Protein AF-A0A9E4A0X4-F1 (afdb_monomer_lite)

Secondary structure (DSSP, 8-state):
--EEEEEEEEEEETTSPPPEEEEEEEEEEETTEEEEEEEETTEEEEEEEEPPSSS-EEEEESSSSEEEEEEE-TTSSEEEEEEEETTEEEEEEEEPPPPBP-

Sequence (102 aa):
MPRWSNCRIEVRPADGDSPFRDDDCDVTLDEGRLIVSYFDDEGPLVFEAPEPETGPFELVCRSRPRRATLALSDDRARLHGRWRERDLEGEWTIFLDPPQGP

Foldseek 3Di:
DWKFFQKKKWWDWPVRDDIDIFRGWIWDDDPQKIWIWTADPVGIWIWIDGNDPADKTKIATPPARKIWIWHQDPVSQKTKGKIDHDPIIGIMMIGGDPTDDD

pLDDT: mean 88.29, std 8.08, range [55.22, 95.75]

Radius of gyration: 12.81 Å; chains: 1; bounding box: 37×23×32 Å

Structure (mmCIF, N/CA/C/O backbone):
data_AF-A0A9E4A0X4-F1
#
_entry.id   AF-A0A9E4A0X4-F1
#
loop_
_atom_site.group_PDB
_atom_site.id
_atom_site.type_symbol
_atom_site.label_atom_id
_atom_site.label_alt_id
_atom_site.label_comp_id
_atom_site.label_asym_id
_atom_site.label_entity_id
_atom_site.label_seq_id
_atom_site.pdbx_PDB_ins_code
_atom_site.Cartn_x
_atom_site.Cartn_y
_atom_site.Cartn_z
_atom_site.occupancy
_atom_site.B_iso_or_equiv
_atom_site.auth_seq_id
_atom_site.auth_comp_id
_atom_site.auth_asym_id
_atom_site.auth_atom_id
_atom_site.pdbx_PDB_model_num
ATOM 1 N N . MET A 1 1 ? -18.030 0.736 8.794 1.00 61.88 1 MET A N 1
ATOM 2 C CA . MET A 1 1 ? -16.672 0.221 8.519 1.00 61.88 1 MET A CA 1
ATOM 3 C C . MET A 1 1 ? -15.797 1.412 8.192 1.00 61.88 1 MET A C 1
ATOM 5 O O . MET A 1 1 ? -16.294 2.280 7.480 1.00 61.88 1 MET A O 1
ATOM 9 N N . PRO A 1 2 ? -14.584 1.533 8.749 1.00 75.38 2 PRO A N 1
ATOM 10 C CA . PRO A 1 2 ? -13.733 2.660 8.414 1.00 75.38 2 PRO A CA 1
ATOM 11 C C . PRO A 1 2 ? -13.240 2.508 6.971 1.00 75.38 2 PRO A C 1
ATOM 13 O O . PRO A 1 2 ? -12.717 1.464 6.570 1.00 75.38 2 PRO A O 1
ATOM 16 N N . ARG A 1 3 ? -13.464 3.566 6.196 1.00 83.12 3 ARG A N 1
ATOM 17 C CA . ARG A 1 3 ? -12.977 3.727 4.835 1.00 83.12 3 ARG A CA 1
ATOM 18 C C . ARG A 1 3 ? -12.169 5.013 4.783 1.00 83.12 3 ARG A C 1
ATOM 20 O O . ARG A 1 3 ? -12.615 6.063 5.247 1.00 83.12 3 ARG A O 1
ATOM 27 N N . TRP A 1 4 ? -10.986 4.904 4.211 1.00 85.38 4 TRP A N 1
ATOM 28 C CA . TRP A 1 4 ? -10.117 6.018 3.900 1.00 85.38 4 TRP A CA 1
ATOM 29 C C . TRP A 1 4 ? -10.134 6.159 2.381 1.00 85.38 4 TRP A C 1
ATOM 31 O O . TRP A 1 4 ? -9.585 5.313 1.677 1.00 85.38 4 TRP A O 1
ATOM 41 N N . SER A 1 5 ? -10.828 7.180 1.885 1.00 83.94 5 SER A N 1
ATOM 42 C CA . SER A 1 5 ? -10.900 7.480 0.451 1.00 83.94 5 SER A CA 1
ATOM 43 C C . SER A 1 5 ? -10.038 8.686 0.110 1.00 83.94 5 SER A C 1
ATOM 45 O O . SER A 1 5 ? -9.808 9.521 0.985 1.00 83.94 5 SER A O 1
ATOM 47 N N . ASN A 1 6 ? -9.622 8.798 -1.155 1.00 85.81 6 ASN A N 1
ATOM 48 C CA . ASN A 1 6 ? -8.681 9.827 -1.628 1.00 85.81 6 ASN A CA 1
ATOM 49 C C . ASN A 1 6 ? -7.346 9.784 -0.863 1.00 85.81 6 ASN A C 1
ATOM 51 O O . ASN A 1 6 ? -6.725 10.806 -0.575 1.00 85.81 6 ASN A O 1
ATOM 55 N N . CYS A 1 7 ? -6.925 8.580 -0.474 1.00 91.12 7 CYS A N 1
ATOM 56 C CA . CYS A 1 7 ? -5.586 8.375 0.043 1.00 91.12 7 CYS A CA 1
ATOM 57 C C . CYS A 1 7 ? -4.581 8.588 -1.082 1.00 91.12 7 CYS A C 1
ATOM 59 O O . CYS A 1 7 ? -4.852 8.332 -2.254 1.00 91.12 7 CYS A O 1
ATOM 61 N N . ARG A 1 8 ? -3.358 8.938 -0.702 1.00 94.25 8 ARG A N 1
ATOM 62 C CA . ARG A 1 8 ? -2.242 8.949 -1.641 1.00 94.25 8 ARG A CA 1
ATOM 63 C C . ARG A 1 8 ? -1.404 7.702 -1.467 1.00 94.25 8 ARG A C 1
ATOM 65 O O . ARG A 1 8 ? -0.963 7.420 -0.357 1.00 94.25 8 ARG A O 1
ATOM 72 N N . ILE A 1 9 ? -1.077 7.030 -2.558 1.00 94.69 9 ILE A N 1
ATOM 73 C CA . ILE A 1 9 ? -0.032 6.014 -2.601 1.00 94.69 9 ILE A CA 1
ATOM 74 C C . ILE A 1 9 ? 1.177 6.529 -3.383 1.00 94.69 9 ILE A C 1
ATOM 76 O O . ILE A 1 9 ? 1.055 7.132 -4.445 1.00 94.69 9 ILE A O 1
ATOM 80 N N . GLU A 1 10 ? 2.365 6.292 -2.839 1.00 95.31 10 GLU A N 1
ATOM 81 C CA . GLU A 1 10 ? 3.644 6.487 -3.514 1.00 95.31 10 GLU A CA 1
ATOM 82 C C . GLU A 1 10 ? 4.356 5.139 -3.605 1.00 95.31 10 GLU A C 1
ATOM 84 O O . GLU A 1 10 ? 4.538 4.466 -2.590 1.00 95.31 10 GLU A O 1
ATOM 89 N N . VAL A 1 11 ? 4.786 4.756 -4.805 1.00 93.06 11 VAL A N 1
ATOM 90 C CA . VAL A 1 11 ? 5.519 3.517 -5.084 1.00 93.06 11 VAL A CA 1
ATOM 91 C C . VAL A 1 11 ? 6.880 3.894 -5.658 1.00 93.06 11 VAL A C 1
ATOM 93 O O . VAL A 1 11 ? 6.970 4.558 -6.686 1.00 93.06 11 VAL A O 1
ATOM 96 N N . ARG A 1 12 ? 7.955 3.490 -4.983 1.00 94.50 12 ARG A N 1
ATOM 97 C CA . ARG A 1 12 ? 9.338 3.835 -5.327 1.00 94.50 12 ARG A CA 1
ATOM 98 C C . ARG A 1 12 ? 10.122 2.575 -5.686 1.00 94.50 12 ARG A C 1
ATOM 100 O O . ARG A 1 12 ? 10.343 1.756 -4.793 1.00 94.50 12 ARG A O 1
ATOM 107 N N . PRO A 1 13 ? 10.524 2.401 -6.951 1.00 93.69 13 PRO A N 1
ATOM 108 C CA . PRO A 1 13 ? 11.429 1.329 -7.359 1.00 93.69 13 PRO A CA 1
ATOM 109 C C . PRO A 1 13 ? 12.810 1.437 -6.696 1.00 93.69 1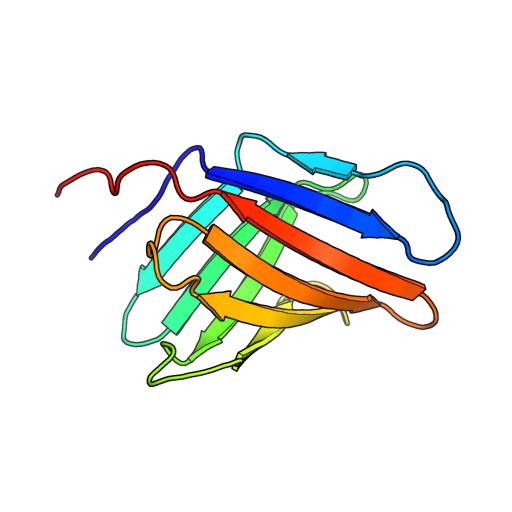3 PRO A C 1
ATOM 111 O O . PRO A 1 13 ? 13.308 2.537 -6.453 1.00 93.69 13 PRO A O 1
ATOM 114 N N . ALA A 1 14 ? 13.432 0.297 -6.385 1.00 92.50 14 ALA A N 1
ATOM 115 C CA . ALA A 1 14 ? 14.776 0.249 -5.797 1.00 92.50 14 ALA A CA 1
ATOM 116 C C . ALA A 1 14 ? 15.906 0.468 -6.821 1.00 92.50 14 ALA A C 1
ATOM 118 O O . ALA A 1 14 ? 17.015 0.847 -6.446 1.00 92.50 14 ALA A O 1
ATOM 119 N N . ASP A 1 15 ? 15.635 0.234 -8.103 1.00 91.56 15 ASP A N 1
ATOM 120 C CA . ASP A 1 15 ? 16.578 0.368 -9.222 1.00 91.56 15 ASP A CA 1
ATOM 121 C C . ASP A 1 15 ? 16.828 1.823 -9.659 1.00 91.56 15 ASP A C 1
ATOM 123 O O . ASP A 1 15 ? 17.682 2.076 -10.509 1.00 91.56 15 ASP A O 1
ATOM 127 N N . GLY A 1 16 ? 16.149 2.786 -9.029 1.00 82.00 16 GLY A N 1
ATOM 128 C CA . GLY A 1 16 ? 16.292 4.211 -9.314 1.00 82.00 16 GLY A CA 1
ATOM 129 C C . GLY A 1 16 ? 15.359 4.729 -10.407 1.00 82.00 16 GLY A C 1
ATOM 130 O O . GLY A 1 16 ? 15.491 5.897 -10.785 1.00 82.00 16 GLY A O 1
ATOM 131 N N . ASP A 1 17 ? 14.415 3.910 -10.881 1.00 88.56 17 ASP A N 1
ATOM 132 C CA . ASP A 1 17 ? 13.338 4.372 -11.751 1.00 88.56 17 ASP A CA 1
ATOM 133 C C . ASP A 1 17 ? 12.455 5.427 -11.064 1.00 88.56 17 ASP A C 1
ATOM 135 O O . ASP A 1 17 ? 12.446 5.610 -9.840 1.00 88.56 17 ASP A O 1
ATOM 139 N N . SER A 1 18 ? 11.714 6.177 -11.885 1.00 89.19 18 SER A N 1
ATOM 140 C CA . SER A 1 18 ? 10.877 7.270 -11.387 1.00 89.19 18 SER A CA 1
ATOM 141 C C . SER A 1 18 ? 9.779 6.735 -10.462 1.00 89.19 18 SER A C 1
ATOM 143 O O . SER A 1 18 ? 9.150 5.723 -10.778 1.00 89.19 18 SER A O 1
ATOM 145 N N . PRO A 1 19 ? 9.506 7.409 -9.331 1.00 90.69 19 PRO A N 1
ATOM 146 C CA . PRO A 1 19 ? 8.448 6.980 -8.438 1.00 90.69 19 PRO A CA 1
ATOM 147 C C . PRO A 1 19 ? 7.082 7.155 -9.101 1.00 90.69 19 PRO A C 1
ATOM 149 O O . PRO A 1 19 ? 6.815 8.162 -9.760 1.00 90.69 19 PRO A O 1
ATOM 152 N N . PHE A 1 20 ? 6.205 6.191 -8.863 1.00 92.38 20 PHE A N 1
ATOM 153 C CA . PHE A 1 20 ? 4.799 6.256 -9.223 1.00 92.38 20 PHE A CA 1
ATOM 154 C C . PHE A 1 20 ? 3.985 6.860 -8.068 1.00 92.38 20 PHE A C 1
ATOM 156 O O . PHE A 1 20 ? 4.284 6.620 -6.893 1.00 92.38 20 PHE A O 1
ATOM 163 N N . ARG A 1 21 ? 2.948 7.636 -8.396 1.00 94.25 21 ARG A N 1
ATOM 164 C CA . ARG A 1 21 ? 2.029 8.239 -7.426 1.00 94.25 21 ARG A CA 1
ATOM 165 C C . ARG A 1 21 ? 0.597 8.162 -7.940 1.00 94.25 21 ARG A C 1
ATOM 167 O 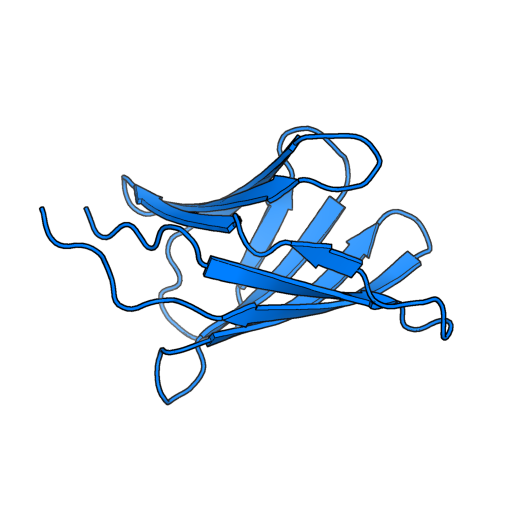O . ARG A 1 21 ? 0.342 8.564 -9.070 1.00 94.25 21 ARG A O 1
ATOM 174 N N . ASP A 1 22 ? -0.307 7.745 -7.063 1.00 93.31 22 ASP A N 1
ATOM 175 C CA . ASP A 1 22 ? -1.753 7.836 -7.259 1.00 93.31 22 ASP A CA 1
ATOM 176 C C . ASP A 1 22 ? -2.373 8.538 -6.040 1.00 93.31 22 ASP A C 1
ATOM 178 O O . ASP A 1 22 ? -2.075 8.188 -4.897 1.00 93.31 22 ASP A O 1
ATOM 182 N N . ASP A 1 23 ? -3.160 9.583 -6.290 1.00 91.94 23 ASP A N 1
ATOM 183 C CA . ASP A 1 23 ? -3.833 10.404 -5.273 1.00 91.94 23 ASP A CA 1
ATOM 184 C C . ASP A 1 23 ? -5.300 9.985 -5.046 1.00 91.94 23 ASP A C 1
ATOM 186 O O . ASP A 1 23 ? -5.968 10.559 -4.189 1.00 91.94 23 ASP A O 1
ATOM 190 N N . ASP A 1 24 ? -5.777 8.971 -5.775 1.00 90.81 24 ASP A N 1
ATOM 191 C CA . ASP A 1 24 ? -7.142 8.439 -5.706 1.00 90.81 24 ASP A CA 1
ATOM 192 C C . ASP A 1 24 ? -7.164 6.999 -5.144 1.00 90.81 24 ASP A C 1
ATOM 194 O O . ASP A 1 24 ? -8.041 6.189 -5.458 1.00 90.81 24 ASP A O 1
ATOM 198 N N . CYS A 1 25 ? -6.194 6.655 -4.289 1.00 93.12 25 CYS A N 1
ATOM 199 C CA . CYS A 1 25 ? -6.143 5.353 -3.629 1.00 93.12 25 CYS A CA 1
ATOM 200 C C . CYS A 1 25 ? -7.239 5.248 -2.557 1.00 93.12 25 CYS A C 1
ATOM 202 O O . CYS A 1 25 ? -7.468 6.163 -1.767 1.00 93.12 25 CYS A O 1
ATOM 204 N N . ASP A 1 26 ? -7.851 4.074 -2.446 1.00 92.62 26 ASP A N 1
ATOM 205 C CA . ASP A 1 26 ? -8.807 3.744 -1.392 1.00 92.62 26 ASP A CA 1
ATOM 206 C C . ASP A 1 26 ? -8.224 2.671 -0.464 1.00 92.62 26 ASP A C 1
ATOM 208 O O . ASP A 1 26 ? -7.650 1.677 -0.918 1.00 92.62 26 ASP A O 1
ATOM 212 N N . VAL A 1 27 ? -8.419 2.840 0.845 1.00 91.25 27 VAL A N 1
ATOM 213 C CA . VAL A 1 27 ? -8.137 1.822 1.864 1.00 91.25 27 VAL A CA 1
ATOM 214 C C . VAL A 1 27 ? -9.420 1.536 2.634 1.00 91.25 27 VAL A C 1
ATOM 216 O O . VAL A 1 27 ? -10.076 2.443 3.142 1.00 91.25 27 VAL A O 1
ATOM 219 N N . THR A 1 28 ? -9.801 0.267 2.734 1.00 90.81 28 THR A N 1
ATOM 220 C CA . THR A 1 28 ? -11.020 -0.164 3.431 1.00 90.81 28 THR A CA 1
ATOM 221 C C . THR A 1 28 ? -10.696 -1.291 4.400 1.00 90.81 28 THR A C 1
ATOM 223 O O . THR A 1 28 ? -9.966 -2.214 4.045 1.00 90.81 28 THR A O 1
ATOM 226 N N . LEU A 1 29 ? -11.256 -1.235 5.612 1.00 86.06 29 LEU A N 1
ATOM 227 C CA . LEU A 1 29 ? -11.334 -2.396 6.500 1.00 86.06 29 LEU A CA 1
ATOM 228 C C . LEU A 1 29 ? -12.741 -2.989 6.427 1.00 86.06 29 LEU A C 1
ATOM 230 O O . LEU A 1 29 ? -13.703 -2.355 6.867 1.00 86.06 29 LEU A O 1
ATOM 234 N N . ASP A 1 30 ? -12.848 -4.196 5.881 1.00 83.19 30 ASP A N 1
ATOM 235 C CA . ASP A 1 30 ? -14.104 -4.918 5.689 1.00 83.19 30 ASP A CA 1
ATOM 236 C C . ASP A 1 30 ? -13.980 -6.360 6.192 1.00 83.19 30 ASP A C 1
ATOM 238 O O . ASP A 1 30 ? -13.026 -7.053 5.854 1.00 83.19 30 ASP A O 1
ATOM 242 N N . GLU A 1 31 ? -14.915 -6.800 7.036 1.00 82.75 31 GLU A N 1
ATOM 243 C CA . GLU A 1 31 ? -14.974 -8.167 7.596 1.00 82.75 31 GLU A CA 1
ATOM 244 C C . GLU A 1 31 ? -13.627 -8.740 8.106 1.00 82.75 31 GLU A C 1
ATOM 246 O O . GLU A 1 31 ? -13.313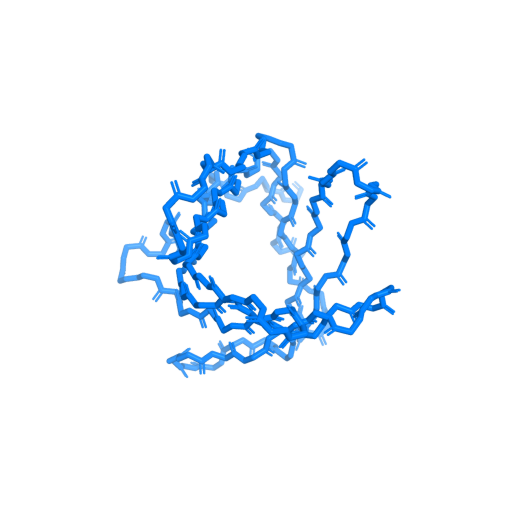 -9.916 7.907 1.00 82.75 31 GLU A O 1
A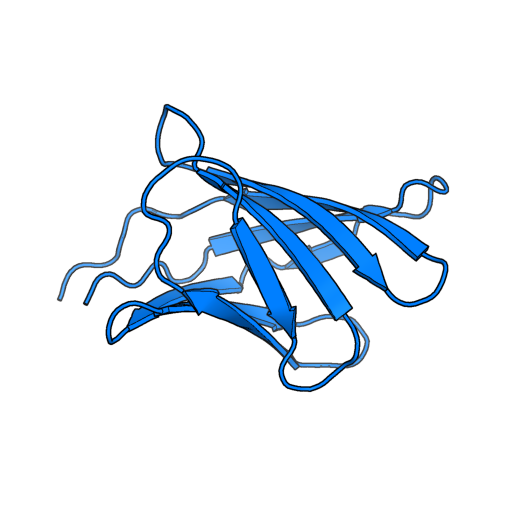TOM 251 N N . GLY A 1 32 ? -12.805 -7.918 8.769 1.00 83.88 32 GLY A N 1
ATOM 252 C CA . GLY A 1 32 ? -11.489 -8.344 9.262 1.00 83.88 32 GLY A CA 1
ATOM 253 C C . GLY A 1 32 ? -10.437 -8.494 8.158 1.00 83.88 32 GLY A C 1
ATOM 254 O O . GLY A 1 32 ? -9.476 -9.251 8.307 1.00 83.88 32 GLY A O 1
ATOM 255 N N . ARG A 1 33 ? -10.616 -7.801 7.031 1.00 88.75 33 ARG A N 1
ATOM 256 C CA . ARG A 1 33 ? -9.660 -7.698 5.928 1.00 88.75 33 ARG A CA 1
ATOM 257 C C . ARG A 1 33 ? -9.367 -6.244 5.615 1.00 88.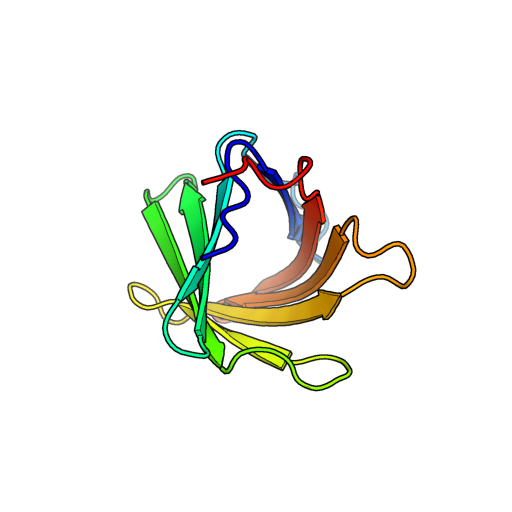75 33 ARG A C 1
ATOM 259 O O . ARG A 1 33 ? -10.263 -5.408 5.583 1.00 88.75 33 ARG A O 1
ATOM 266 N N . LEU A 1 34 ? -8.105 -5.966 5.330 1.00 90.25 34 LEU A N 1
ATOM 267 C CA . LEU A 1 34 ? -7.664 -4.702 4.771 1.00 90.25 34 LEU A CA 1
ATOM 268 C C . LEU A 1 34 ? -7.593 -4.829 3.251 1.00 90.25 34 LEU A C 1
ATOM 270 O O . LEU A 1 34 ? -6.924 -5.722 2.729 1.00 90.25 34 LEU A O 1
ATOM 274 N N . ILE A 1 35 ? -8.276 -3.923 2.561 1.00 92.94 35 ILE A N 1
ATOM 275 C CA . ILE A 1 35 ? -8.317 -3.825 1.105 1.00 92.94 35 ILE A CA 1
ATOM 276 C C . ILE A 1 35 ? -7.695 -2.488 0.711 1.00 92.94 35 ILE A C 1
ATOM 278 O O . ILE A 1 35 ? -8.141 -1.444 1.181 1.00 92.94 35 ILE A O 1
ATOM 282 N N . VAL A 1 36 ? -6.684 -2.523 -0.154 1.00 93.38 36 VAL A N 1
ATOM 283 C CA . VAL A 1 36 ? -6.084 -1.335 -0.777 1.00 93.38 36 VAL A CA 1
ATOM 284 C C . VAL A 1 36 ? -6.355 -1.399 -2.269 1.00 93.38 36 VAL A C 1
ATOM 286 O O . VAL A 1 36 ? -6.016 -2.397 -2.907 1.00 93.38 36 VAL A O 1
ATOM 289 N N . SER A 1 37 ? -6.921 -0.343 -2.841 1.00 94.12 37 SER A N 1
ATOM 290 C CA . SER A 1 37 ? -7.093 -0.229 -4.287 1.00 94.12 37 SER A CA 1
ATOM 291 C C . SER A 1 37 ? -6.545 1.081 -4.817 1.00 94.12 37 SER A C 1
ATOM 293 O O . SER A 1 37 ? -6.824 2.134 -4.254 1.00 94.12 37 SER A O 1
ATOM 295 N N . TYR A 1 38 ? -5.796 0.999 -5.907 1.00 93.69 38 TYR A N 1
ATOM 296 C CA . TYR A 1 38 ? -5.212 2.140 -6.609 1.00 93.69 38 TYR A CA 1
ATOM 297 C C . TYR A 1 38 ? -5.052 1.790 -8.093 1.00 93.69 38 TYR A C 1
ATOM 299 O O . TYR A 1 38 ? -5.223 0.629 -8.485 1.00 93.69 38 TYR A O 1
ATOM 307 N N . PHE A 1 39 ? -4.735 2.773 -8.923 1.00 92.56 39 PHE A N 1
ATOM 308 C CA . PHE A 1 39 ? -4.462 2.579 -10.345 1.00 92.56 39 PHE A CA 1
ATOM 309 C C . PHE A 1 39 ? -2.966 2.661 -10.612 1.00 92.56 39 PHE A C 1
ATOM 311 O O . PHE A 1 39 ? -2.283 3.479 -10.017 1.00 92.56 39 PHE A O 1
ATOM 318 N N . ASP A 1 40 ? -2.458 1.829 -11.514 1.00 90.31 40 ASP A N 1
ATOM 319 C CA . ASP A 1 40 ? -1.148 2.021 -12.134 1.00 90.31 40 ASP A CA 1
ATOM 320 C C . ASP A 1 40 ? -1.274 2.129 -13.659 1.00 90.31 40 ASP A C 1
ATOM 322 O O . ASP A 1 40 ? -2.382 2.134 -14.205 1.00 90.31 40 ASP A O 1
ATOM 326 N N . ASP A 1 41 ? -0.141 2.208 -14.358 1.00 86.75 41 ASP A N 1
ATOM 327 C CA . ASP A 1 41 ? -0.097 2.348 -15.820 1.00 86.75 41 ASP A CA 1
ATOM 328 C C . ASP A 1 41 ? -0.773 1.181 -16.573 1.00 86.75 41 ASP A C 1
ATOM 330 O O . ASP A 1 41 ? -1.187 1.329 -17.724 1.00 86.75 41 ASP A O 1
ATOM 334 N N . GLU A 1 42 ? -0.921 0.018 -15.933 1.00 88.38 42 GLU A N 1
ATOM 335 C CA . GLU A 1 42 ? -1.593 -1.164 -16.483 1.00 88.38 42 GLU A CA 1
ATOM 336 C C . GLU A 1 42 ? -3.066 -1.280 -16.024 1.00 88.38 42 GLU A C 1
ATOM 338 O O . GLU A 1 42 ? -3.772 -2.221 -16.405 1.00 88.38 42 GLU A O 1
ATOM 343 N N . GLY A 1 43 ? -3.551 -0.353 -15.192 1.00 90.56 43 GLY A N 1
ATOM 344 C CA . GLY A 1 43 ? -4.938 -0.268 -14.733 1.00 90.56 43 GLY A CA 1
ATOM 345 C C . GLY A 1 43 ? -5.134 -0.534 -13.232 1.00 90.56 43 GLY A C 1
ATOM 346 O O . GLY A 1 43 ? -4.217 -0.351 -12.436 1.00 90.56 43 GLY A O 1
ATOM 347 N N . PRO A 1 44 ? -6.349 -0.931 -12.803 1.00 92.75 44 PRO A N 1
ATOM 348 C CA . PRO A 1 44 ? -6.674 -1.041 -11.386 1.00 92.75 44 PRO A CA 1
ATOM 349 C C . PRO A 1 44 ? -5.984 -2.232 -10.715 1.00 92.75 44 PRO A C 1
ATOM 351 O O . PRO A 1 44 ? -6.009 -3.369 -11.205 1.00 92.75 44 PRO A O 1
ATOM 354 N N . LEU A 1 45 ? -5.461 -1.977 -9.523 1.00 93.12 45 LEU A N 1
ATOM 355 C CA . LEU A 1 45 ? -4.901 -2.960 -8.614 1.00 93.12 45 LEU A CA 1
ATOM 356 C C . LEU A 1 45 ? -5.732 -3.024 -7.338 1.00 93.12 45 LEU A C 1
ATOM 358 O O . LEU A 1 45 ? -6.144 -2.004 -6.795 1.00 93.12 45 LEU A O 1
ATOM 362 N N . VAL A 1 46 ? -5.958 -4.244 -6.847 1.00 94.94 46 VAL A N 1
ATOM 363 C CA . VAL A 1 46 ? -6.632 -4.495 -5.568 1.00 94.94 46 VAL A CA 1
ATOM 364 C C . VAL A 1 46 ? -5.785 -5.461 -4.759 1.00 94.94 46 VAL A C 1
ATOM 366 O O . VAL A 1 46 ? -5.543 -6.589 -5.192 1.00 94.94 46 VAL A O 1
ATOM 369 N N . PHE A 1 47 ? -5.335 -5.007 -3.601 1.00 94.50 47 PHE A N 1
ATOM 370 C CA . PHE A 1 47 ? -4.507 -5.731 -2.651 1.00 94.50 47 PHE A CA 1
ATOM 371 C C . PHE A 1 47 ? -5.293 -6.064 -1.402 1.00 94.50 47 PHE A C 1
ATOM 373 O O . PHE A 1 47 ? -6.064 -5.237 -0.922 1.00 94.50 47 PHE A O 1
ATOM 380 N N . GLU A 1 48 ? -5.043 -7.248 -0.851 1.00 94.25 48 GLU A N 1
ATOM 381 C CA . GLU A 1 48 ? -5.745 -7.711 0.338 1.00 94.25 48 GLU A CA 1
ATOM 382 C C . GLU A 1 48 ? -4.824 -8.347 1.354 1.00 94.25 48 GLU A C 1
ATOM 384 O O . GLU A 1 48 ? -3.920 -9.106 1.001 1.00 94.25 48 GLU A O 1
ATOM 389 N N . ALA A 1 49 ? -5.140 -8.101 2.618 1.00 92.06 49 ALA A N 1
ATOM 390 C CA . ALA A 1 49 ? -4.578 -8.794 3.760 1.00 92.06 49 ALA A CA 1
ATOM 391 C C . ALA A 1 49 ? -5.656 -9.034 4.821 1.00 92.06 49 ALA A C 1
ATOM 393 O O . ALA A 1 49 ? -6.668 -8.330 4.840 1.00 92.06 49 ALA A O 1
ATOM 394 N N . PRO A 1 50 ? -5.453 -9.992 5.738 1.00 89.00 50 PRO A N 1
ATOM 395 C CA . PRO A 1 50 ? -6.141 -9.970 7.025 1.00 89.00 50 PRO A CA 1
ATOM 396 C C . PRO A 1 50 ? -5.939 -8.619 7.727 1.00 89.00 50 PRO A C 1
ATOM 398 O O . PRO A 1 50 ? -4.909 -7.968 7.538 1.00 89.00 50 PRO A O 1
ATOM 401 N N . GLU A 1 51 ? -6.917 -8.197 8.525 1.00 82.69 51 GLU A N 1
ATOM 402 C CA . GLU A 1 51 ? -6.806 -6.999 9.354 1.00 82.69 51 GLU A CA 1
ATOM 403 C C . GLU A 1 51 ? -5.547 -7.093 10.232 1.00 82.69 51 GLU A C 1
ATOM 405 O O . GLU A 1 51 ? -5.315 -8.119 10.879 1.00 82.69 51 GLU A O 1
ATOM 410 N N . PRO A 1 52 ? -4.695 -6.056 10.232 1.00 79.38 52 PRO A N 1
ATOM 411 C CA . PRO A 1 52 ? -3.438 -6.121 10.953 1.00 79.38 52 PRO A CA 1
ATOM 412 C C . PRO A 1 52 ? -3.646 -6.042 12.466 1.00 79.38 52 PRO A C 1
ATOM 414 O O . PRO A 1 52 ? -4.086 -5.022 12.989 1.00 79.38 52 PRO A O 1
ATOM 417 N N . GLU A 1 53 ? -3.258 -7.099 13.182 1.00 71.81 53 GLU A N 1
ATOM 418 C CA . GLU A 1 53 ? -3.290 -7.118 14.650 1.00 71.81 53 GLU A CA 1
ATOM 419 C C . GLU A 1 53 ? -2.129 -6.311 15.256 1.00 71.81 53 GLU A C 1
ATOM 421 O O . GLU A 1 53 ? -2.322 -5.568 16.215 1.00 71.81 53 GLU A O 1
ATOM 426 N N . THR A 1 54 ? -0.906 -6.450 14.724 1.00 76.06 54 THR A N 1
ATOM 427 C CA . THR A 1 54 ? 0.287 -5.655 15.090 1.00 76.06 54 THR A CA 1
ATOM 428 C C . THR A 1 54 ? 1.455 -5.935 14.137 1.00 76.06 54 THR A C 1
ATOM 430 O O . THR A 1 54 ? 1.666 -7.069 13.716 1.00 76.06 54 THR A O 1
ATOM 433 N N . GLY A 1 55 ? 2.270 -4.913 13.856 1.00 84.19 55 GLY A N 1
ATOM 434 C CA . GLY A 1 55 ? 3.485 -5.050 13.047 1.00 84.19 55 GLY A CA 1
ATOM 435 C C . GLY A 1 55 ? 3.238 -5.169 11.535 1.00 84.19 55 GLY A C 1
ATOM 436 O O . GLY A 1 55 ? 2.139 -4.877 11.060 1.00 84.19 55 GLY A O 1
ATOM 437 N N . PRO A 1 56 ? 4.278 -5.531 10.763 1.00 88.75 56 PRO A N 1
ATOM 438 C CA . PRO A 1 56 ? 4.167 -5.682 9.320 1.00 88.75 56 PRO A CA 1
ATOM 439 C C . PRO A 1 56 ? 3.265 -6.855 8.926 1.00 88.75 56 PRO A C 1
ATOM 441 O O . PRO A 1 56 ? 3.378 -7.945 9.483 1.00 88.75 56 PRO A O 1
ATOM 444 N N . PHE A 1 57 ? 2.437 -6.659 7.908 1.00 91.00 57 PHE A N 1
ATOM 445 C CA . PHE A 1 57 ? 1.552 -7.669 7.335 1.00 91.00 57 PHE A CA 1
ATOM 446 C C . PHE A 1 57 ? 1.691 -7.703 5.811 1.00 91.00 57 PHE A C 1
ATOM 448 O O . PHE A 1 57 ? 2.055 -6.704 5.191 1.00 91.00 57 PHE A O 1
ATOM 455 N N . GLU A 1 58 ? 1.439 -8.864 5.206 1.00 93.69 58 GLU A N 1
ATOM 456 C CA . GLU A 1 58 ? 1.564 -9.063 3.761 1.00 93.69 58 GLU A CA 1
ATOM 457 C C . GLU A 1 58 ? 0.222 -8.863 3.055 1.00 93.69 58 GLU A C 1
ATOM 459 O O . GLU A 1 58 ? -0.783 -9.458 3.437 1.00 93.69 58 GLU A O 1
ATOM 464 N N . LEU A 1 59 ? 0.242 -8.073 1.986 1.00 94.06 59 LEU A N 1
ATOM 465 C CA . LEU A 1 59 ? -0.836 -7.893 1.038 1.00 94.06 59 LEU A CA 1
ATOM 466 C C . LEU A 1 59 ? -0.542 -8.654 -0.249 1.00 94.06 59 LEU A C 1
ATOM 468 O O . LEU A 1 59 ? 0.558 -8.586 -0.808 1.00 94.06 59 LEU A O 1
ATOM 472 N N . VAL A 1 60 ? -1.574 -9.310 -0.764 1.00 93.88 60 VAL A N 1
ATOM 473 C CA . VAL A 1 60 ? -1.532 -10.015 -2.043 1.00 93.88 60 VAL A CA 1
ATOM 474 C C . VAL A 1 60 ? -2.463 -9.314 -3.019 1.00 93.88 60 VAL A C 1
ATOM 476 O O . VAL A 1 60 ? -3.624 -9.053 -2.703 1.00 93.88 60 VAL A O 1
ATOM 479 N N . CYS A 1 61 ? -1.959 -9.005 -4.211 1.00 93.12 61 CYS A N 1
ATOM 480 C CA . CYS A 1 61 ? -2.789 -8.464 -5.273 1.00 93.12 61 CYS A CA 1
ATOM 481 C C . CYS A 1 61 ? -3.711 -9.553 -5.847 1.00 93.12 61 CYS A C 1
ATOM 483 O O . CYS A 1 61 ? -3.275 -10.663 -6.149 1.00 93.12 61 CYS A O 1
ATOM 485 N N . ARG A 1 62 ? -4.997 -9.232 -6.020 1.00 91.00 62 ARG A N 1
ATOM 486 C CA . ARG A 1 62 ? -6.005 -10.145 -6.582 1.00 91.00 62 ARG A CA 1
ATOM 487 C C . ARG A 1 62 ? -5.811 -10.407 -8.074 1.00 91.00 62 ARG A C 1
ATOM 489 O O . ARG A 1 62 ? -6.104 -11.503 -8.541 1.00 91.00 62 ARG A O 1
ATOM 496 N N . SER A 1 63 ? -5.390 -9.390 -8.825 1.00 85.00 63 SER A N 1
ATOM 497 C CA . SER A 1 63 ? -5.372 -9.409 -10.294 1.00 85.00 63 SER A CA 1
ATOM 498 C C . SER A 1 63 ? -4.006 -9.744 -10.891 1.00 85.00 63 SER A C 1
ATOM 500 O O . SER A 1 63 ? -3.938 -10.157 -12.048 1.00 85.00 63 SER A O 1
ATOM 502 N N . ARG A 1 64 ? -2.917 -9.581 -10.130 1.00 85.69 64 ARG A N 1
ATOM 503 C CA . ARG A 1 64 ? -1.534 -9.745 -10.606 1.00 85.69 64 ARG A CA 1
ATOM 504 C C . ARG A 1 64 ? -0.678 -10.453 -9.549 1.00 85.69 64 ARG A C 1
ATOM 506 O O . ARG A 1 64 ? -1.006 -10.379 -8.367 1.00 85.69 64 ARG A O 1
ATOM 513 N N . PRO A 1 65 ? 0.436 -11.118 -9.912 1.00 84.06 65 PRO A N 1
ATOM 514 C CA . PRO A 1 65 ? 1.325 -11.796 -8.961 1.00 84.06 65 PRO A CA 1
ATOM 515 C C . PRO A 1 65 ? 2.210 -10.806 -8.176 1.00 84.06 65 PRO A C 1
ATOM 517 O O . PRO A 1 65 ? 3.416 -11.011 -8.033 1.00 84.06 65 PRO A O 1
ATOM 520 N N . ARG A 1 66 ? 1.613 -9.718 -7.683 1.00 89.12 66 ARG A N 1
ATOM 521 C CA . ARG A 1 66 ? 2.267 -8.662 -6.916 1.00 89.12 66 ARG A CA 1
ATOM 522 C C . ARG A 1 66 ? 2.001 -8.871 -5.433 1.00 89.12 66 ARG A C 1
ATOM 524 O O . ARG A 1 66 ? 0.877 -9.171 -5.024 1.00 89.12 66 ARG A O 1
ATOM 531 N N . ARG A 1 67 ? 3.051 -8.725 -4.633 1.00 93.31 67 ARG A N 1
ATOM 532 C CA . ARG A 1 67 ? 3.000 -8.840 -3.174 1.00 93.31 67 ARG A CA 1
ATOM 533 C C . ARG A 1 67 ? 3.603 -7.602 -2.560 1.00 93.31 67 ARG A C 1
ATOM 535 O O . ARG A 1 67 ? 4.497 -6.989 -3.145 1.00 93.31 67 ARG A O 1
ATOM 542 N N . ALA A 1 68 ? 3.141 -7.259 -1.374 1.00 93.38 68 ALA A N 1
ATOM 543 C CA . ALA A 1 68 ? 3.731 -6.171 -0.633 1.00 93.38 68 ALA A CA 1
ATOM 544 C C . ALA A 1 68 ? 3.560 -6.359 0.869 1.00 93.38 68 ALA A C 1
ATOM 546 O O . ALA A 1 68 ? 2.695 -7.096 1.314 1.00 93.38 68 ALA A O 1
ATOM 547 N N . THR A 1 69 ? 4.393 -5.699 1.654 1.00 93.69 69 THR A N 1
ATOM 548 C CA . THR A 1 69 ? 4.281 -5.623 3.103 1.00 93.69 69 THR A CA 1
ATOM 549 C C . THR A 1 69 ? 3.901 -4.208 3.499 1.00 93.69 69 THR A C 1
ATOM 551 O O . THR A 1 69 ? 4.377 -3.245 2.895 1.00 93.69 69 THR A O 1
ATOM 554 N N . LEU A 1 70 ? 3.051 -4.068 4.510 1.00 93.00 70 LEU A N 1
ATOM 555 C CA . LEU A 1 70 ? 2.741 -2.785 5.134 1.00 93.00 70 LEU A CA 1
ATOM 556 C C . LEU A 1 70 ? 2.841 -2.902 6.642 1.00 93.00 70 LEU A C 1
ATOM 558 O O . LEU A 1 70 ? 2.489 -3.922 7.216 1.00 93.00 70 LEU A O 1
ATOM 562 N N . ALA A 1 71 ? 3.277 -1.829 7.280 1.00 90.88 71 ALA A N 1
ATOM 563 C CA . ALA A 1 71 ? 3.139 -1.591 8.701 1.00 90.88 71 ALA A CA 1
ATOM 564 C C . ALA A 1 71 ? 2.470 -0.230 8.898 1.00 90.88 71 ALA A C 1
ATOM 566 O O . ALA A 1 71 ? 2.799 0.746 8.214 1.00 90.88 71 ALA A O 1
ATOM 567 N N . LEU A 1 72 ? 1.527 -0.171 9.836 1.00 87.69 72 LEU A N 1
ATOM 568 C CA . LEU A 1 72 ? 0.934 1.087 10.270 1.00 87.69 72 LEU A CA 1
ATOM 569 C C . LEU A 1 72 ? 1.978 1.881 11.059 1.00 87.69 72 LEU A C 1
ATOM 571 O O . LEU A 1 72 ? 2.640 1.333 11.939 1.00 87.69 72 LEU A O 1
ATOM 575 N N . SER A 1 73 ? 2.143 3.157 10.724 1.00 87.38 73 SER A N 1
ATOM 576 C CA . SER A 1 73 ? 2.999 4.072 11.474 1.00 87.38 73 SER A CA 1
ATOM 577 C C . SER A 1 73 ? 2.438 4.354 12.871 1.00 87.38 73 SER A C 1
ATOM 579 O O . SER A 1 73 ? 1.236 4.225 13.115 1.00 87.38 73 SER A O 1
ATOM 581 N N . ASP A 1 74 ? 3.303 4.800 13.785 1.00 84.50 74 ASP A N 1
ATOM 582 C CA . ASP A 1 74 ? 2.918 5.128 15.166 1.00 84.50 74 ASP A CA 1
ATOM 583 C C . ASP A 1 74 ? 1.841 6.223 15.240 1.00 84.50 74 ASP A C 1
ATOM 585 O O . ASP A 1 74 ? 0.959 6.185 16.098 1.00 84.50 74 ASP A O 1
ATOM 589 N N . ASP A 1 75 ? 1.879 7.182 14.309 1.00 84.12 75 ASP A N 1
ATOM 590 C CA . ASP A 1 75 ? 0.886 8.256 14.179 1.00 84.12 75 ASP A CA 1
ATOM 591 C C . ASP A 1 75 ? -0.429 7.801 13.519 1.00 84.12 75 ASP A C 1
ATOM 593 O O . ASP A 1 75 ? -1.373 8.585 13.428 1.00 84.12 75 ASP A O 1
ATOM 597 N N . ARG A 1 76 ? -0.498 6.541 13.062 1.00 82.50 76 ARG A N 1
ATOM 598 C CA . ARG A 1 76 ? -1.621 5.935 12.331 1.00 82.50 76 ARG A CA 1
ATOM 599 C C . ARG A 1 76 ? -2.083 6.728 11.106 1.00 82.50 76 ARG A C 1
ATOM 601 O O . ARG A 1 76 ? -3.200 6.526 10.634 1.00 82.50 76 ARG A O 1
ATOM 608 N N . ALA A 1 77 ? -1.233 7.606 10.580 1.00 86.94 77 ALA A N 1
ATOM 609 C CA . ALA A 1 77 ? -1.523 8.412 9.401 1.00 86.94 77 ALA A CA 1
ATOM 610 C C . ALA A 1 77 ? -0.979 7.773 8.117 1.00 86.94 77 ALA A C 1
ATOM 612 O O . ALA A 1 77 ? -1.262 8.255 7.019 1.00 86.94 77 ALA A O 1
ATOM 613 N N . ARG A 1 78 ? -0.142 6.731 8.226 1.00 91.38 78 ARG A N 1
ATOM 614 C CA . ARG A 1 78 ? 0.525 6.120 7.076 1.00 91.38 78 ARG A CA 1
ATOM 615 C C . ARG A 1 78 ? 0.645 4.611 7.216 1.00 91.38 78 ARG A C 1
ATOM 617 O O . ARG A 1 78 ? 0.897 4.080 8.294 1.00 91.38 78 ARG A O 1
ATOM 624 N N . LEU A 1 79 ? 0.549 3.927 6.087 1.00 92.19 79 LEU A N 1
ATOM 625 C CA . LEU A 1 79 ? 1.016 2.556 5.931 1.00 92.19 79 LEU A CA 1
ATOM 626 C C . LEU A 1 79 ? 2.301 2.604 5.103 1.00 92.19 79 LEU A C 1
ATOM 628 O O . LEU A 1 79 ? 2.360 3.317 4.105 1.00 92.19 79 LEU A O 1
ATOM 632 N N . HIS A 1 80 ? 3.336 1.872 5.495 1.00 94.31 80 HIS A N 1
ATOM 633 C CA . HIS A 1 80 ? 4.598 1.841 4.753 1.00 94.31 80 HIS A CA 1
ATOM 634 C C . HIS A 1 80 ? 5.190 0.437 4.726 1.00 94.31 80 HIS A C 1
ATOM 636 O O . HIS A 1 80 ? 4.994 -0.346 5.653 1.00 94.31 80 HIS A O 1
ATOM 642 N N . GLY A 1 81 ? 5.942 0.120 3.679 1.00 94.69 81 GLY A N 1
ATOM 643 C CA . GLY A 1 81 ? 6.691 -1.128 3.614 1.00 94.69 81 GLY A CA 1
ATOM 644 C C . GLY A 1 81 ? 7.293 -1.363 2.241 1.00 94.69 81 GLY A C 1
ATOM 645 O O . GLY A 1 81 ? 7.694 -0.411 1.569 1.00 94.69 81 GLY A O 1
ATOM 646 N N . ARG A 1 82 ? 7.381 -2.628 1.827 1.00 95.50 82 ARG A N 1
ATOM 647 C CA . ARG A 1 82 ? 8.046 -3.018 0.578 1.00 95.50 82 ARG A CA 1
ATOM 648 C C . ARG A 1 82 ? 7.093 -3.709 -0.367 1.00 95.50 82 ARG A C 1
ATOM 650 O O . ARG A 1 82 ? 6.219 -4.438 0.077 1.00 95.50 82 ARG A O 1
ATOM 657 N N . TRP A 1 83 ? 7.305 -3.554 -1.660 1.00 94.12 83 TRP A N 1
ATOM 658 C CA . TRP A 1 83 ? 6.595 -4.321 -2.675 1.00 94.12 83 TRP A CA 1
ATOM 659 C C . TRP A 1 83 ? 7.579 -5.169 -3.470 1.00 94.12 83 TRP A C 1
ATOM 661 O O . TRP A 1 83 ? 8.764 -4.851 -3.572 1.00 94.12 83 TRP A O 1
ATOM 671 N N . ARG A 1 84 ? 7.065 -6.258 -4.036 1.00 92.56 84 ARG A N 1
ATOM 672 C CA . ARG A 1 84 ? 7.781 -7.105 -4.978 1.00 92.56 84 ARG A CA 1
ATOM 673 C C . ARG A 1 84 ? 6.851 -7.540 -6.099 1.00 92.56 84 ARG A C 1
ATOM 675 O O . ARG A 1 84 ? 5.735 -8.013 -5.863 1.00 92.56 84 ARG A O 1
ATOM 682 N N . GLU A 1 85 ? 7.351 -7.425 -7.316 1.00 88.69 85 GLU A N 1
ATOM 683 C CA . GLU A 1 85 ? 6.692 -7.891 -8.524 1.00 88.69 85 GLU A CA 1
ATOM 684 C C . GLU A 1 85 ? 7.727 -8.532 -9.441 1.00 88.69 85 GLU A C 1
ATOM 686 O O . GLU A 1 85 ? 8.598 -7.857 -9.980 1.00 88.69 85 GLU A O 1
ATOM 691 N N . ARG A 1 86 ? 7.638 -9.856 -9.618 1.00 86.56 86 ARG A N 1
ATOM 692 C CA . ARG A 1 86 ? 8.641 -10.637 -10.361 1.00 86.56 86 ARG A CA 1
ATOM 693 C C . ARG A 1 86 ? 10.056 -10.386 -9.793 1.00 86.56 86 ARG A C 1
ATOM 695 O O . ARG A 1 86 ? 10.316 -10.759 -8.641 1.00 86.56 86 ARG A O 1
ATOM 702 N N . ASP A 1 87 ? 10.920 -9.759 -10.588 1.00 87.31 87 ASP A N 1
ATOM 703 C CA . ASP A 1 87 ? 12.313 -9.422 -10.270 1.00 87.31 87 ASP A CA 1
ATOM 704 C C . ASP A 1 87 ? 12.496 -7.953 -9.852 1.00 87.31 87 ASP A C 1
ATOM 706 O O . ASP A 1 87 ? 13.616 -7.529 -9.579 1.00 87.31 87 ASP A O 1
ATOM 710 N N . LEU A 1 88 ? 11.404 -7.185 -9.784 1.00 89.81 88 LEU A N 1
ATOM 711 C CA . LEU A 1 88 ? 11.392 -5.805 -9.316 1.00 89.81 88 LEU A CA 1
ATOM 712 C C . LEU A 1 88 ? 10.964 -5.741 -7.851 1.00 89.81 88 LEU A C 1
ATOM 714 O O . LEU A 1 88 ? 10.095 -6.493 -7.392 1.00 89.81 88 LEU A O 1
ATOM 718 N N . GLU A 1 89 ? 11.554 -4.801 -7.127 1.00 94.38 89 GLU A N 1
ATOM 719 C CA . GLU A 1 89 ? 11.204 -4.499 -5.749 1.00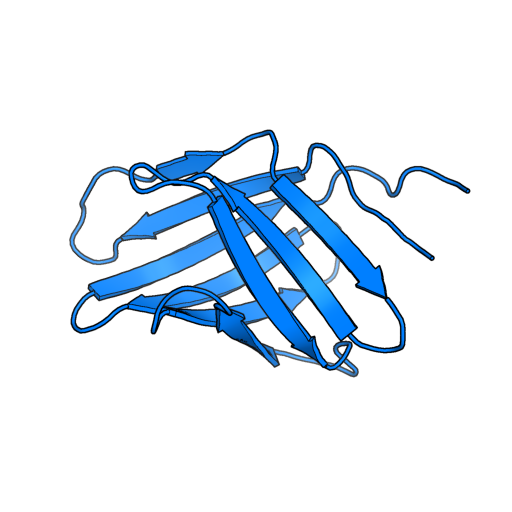 94.38 89 GLU A CA 1
ATOM 720 C C . GLU A 1 89 ? 11.363 -3.012 -5.458 1.00 94.38 89 GLU A C 1
ATOM 722 O O . GLU A 1 89 ? 11.978 -2.253 -6.212 1.00 94.38 89 GLU A O 1
ATOM 727 N N . GLY A 1 90 ? 10.809 -2.596 -4.329 1.00 95.31 90 GLY A N 1
ATOM 728 C CA . GLY A 1 90 ? 10.941 -1.230 -3.879 1.00 95.31 90 GLY A CA 1
ATOM 729 C C . GLY A 1 90 ? 10.165 -0.963 -2.609 1.00 95.31 90 GLY A C 1
ATOM 730 O O . GLY A 1 90 ? 9.715 -1.875 -1.910 1.00 95.31 90 GLY A O 1
ATOM 731 N N . GLU A 1 91 ? 10.001 0.317 -2.321 1.00 95.75 91 GLU A N 1
ATOM 732 C CA . GLU A 1 91 ? 9.229 0.799 -1.187 1.00 95.75 91 GLU A CA 1
ATOM 733 C C . GLU A 1 91 ? 7.888 1.338 -1.662 1.00 95.75 91 GLU A C 1
ATOM 735 O O . GLU A 1 91 ? 7.748 1.832 -2.780 1.00 95.75 91 GLU A O 1
ATOM 740 N N . TRP A 1 92 ? 6.882 1.248 -0.806 1.00 94.62 92 TRP A N 1
ATOM 741 C CA . TRP A 1 92 ? 5.630 1.959 -1.014 1.00 94.62 92 TRP A CA 1
ATOM 742 C C . TRP A 1 92 ? 5.144 2.577 0.289 1.00 94.62 92 TRP A C 1
ATOM 744 O O . TRP A 1 92 ? 5.455 2.111 1.390 1.00 94.62 92 TRP A O 1
ATOM 754 N N . THR A 1 93 ? 4.425 3.680 0.165 1.00 95.31 93 THR A N 1
ATOM 755 C CA . THR A 1 93 ? 3.838 4.405 1.288 1.00 95.31 93 THR A CA 1
ATOM 756 C C . THR A 1 93 ? 2.435 4.833 0.906 1.00 95.31 93 THR A C 1
ATOM 758 O O . THR A 1 93 ? 2.244 5.445 -0.139 1.00 95.31 93 THR A O 1
ATOM 761 N N . ILE A 1 94 ? 1.471 4.537 1.769 1.00 94.56 94 ILE A N 1
ATOM 762 C CA . ILE A 1 94 ? 0.093 5.000 1.659 1.00 94.56 94 ILE A CA 1
ATOM 763 C C . ILE A 1 94 ? -0.119 6.046 2.746 1.00 94.56 94 ILE A C 1
ATOM 765 O O . ILE A 1 94 ? 0.040 5.764 3.934 1.00 94.56 94 ILE A O 1
ATOM 769 N N . PHE A 1 95 ? -0.456 7.258 2.338 1.00 93.62 95 PHE A N 1
ATOM 770 C CA . PHE A 1 95 ? -0.861 8.350 3.206 1.00 93.62 95 PHE A CA 1
ATOM 771 C C . PHE A 1 95 ? -2.373 8.273 3.365 1.00 93.62 95 PHE A C 1
ATOM 773 O O . PHE A 1 95 ? -3.109 8.417 2.390 1.00 93.62 95 PHE A O 1
ATOM 780 N N . LEU A 1 96 ? -2.811 8.006 4.591 1.00 90.31 96 LEU A N 1
ATOM 781 C CA . LEU A 1 96 ? -4.217 7.877 4.927 1.00 90.31 96 LEU A CA 1
ATOM 782 C C . LEU A 1 96 ? -4.790 9.271 5.170 1.00 90.31 96 LEU A C 1
ATOM 784 O O . LEU A 1 96 ? -4.375 9.960 6.105 1.00 90.31 96 LEU A O 1
ATOM 788 N N . ASP A 1 97 ? -5.754 9.673 4.350 1.00 84.56 97 ASP A N 1
ATOM 789 C CA . ASP A 1 97 ? -6.584 10.838 4.655 1.00 84.56 97 ASP A CA 1
ATOM 790 C C . ASP A 1 97 ? -7.519 10.515 5.824 1.00 84.56 97 ASP A C 1
ATOM 792 O O . ASP A 1 97 ? -7.901 9.360 5.963 1.00 84.56 97 ASP A O 1
ATOM 796 N N . PRO A 1 98 ? -7.907 11.465 6.696 1.00 73.44 98 PRO A N 1
ATOM 797 C CA . PRO A 1 98 ? -8.757 11.166 7.848 1.00 73.44 98 PRO A CA 1
ATOM 798 C C . PRO A 1 98 ? -9.970 10.311 7.444 1.00 73.44 98 PRO A C 1
ATOM 800 O O . PRO A 1 98 ? -10.614 10.636 6.442 1.00 73.44 98 PRO A O 1
ATOM 803 N N . PRO A 1 99 ? -10.287 9.229 8.185 1.00 65.62 99 PRO A N 1
ATOM 804 C CA . PRO A 1 99 ? -11.347 8.312 7.788 1.00 65.62 99 PRO A CA 1
ATOM 805 C C . PRO A 1 99 ? -12.637 9.098 7.596 1.00 65.62 99 PRO A C 1
ATOM 807 O O . PRO A 1 99 ? -13.053 9.854 8.481 1.00 65.62 99 PRO A O 1
ATOM 810 N N . GLN A 1 100 ? -13.263 8.930 6.435 1.00 64.06 100 GLN A N 1
ATOM 811 C CA . GLN A 1 100 ? -14.556 9.549 6.204 1.00 64.06 100 GLN A CA 1
ATOM 812 C C . GLN A 1 100 ? -15.578 8.760 7.026 1.00 64.06 100 GLN A C 1
ATOM 814 O O . GLN A 1 100 ? -15.592 7.526 7.007 1.00 64.06 100 GLN A O 1
ATOM 819 N N . GLY A 1 101 ? -16.333 9.477 7.862 1.00 55.94 101 GLY A N 1
ATOM 820 C CA . GLY A 1 101 ? -17.299 8.880 8.783 1.00 55.94 101 GLY A CA 1
ATOM 821 C C . GLY A 1 101 ? -18.380 8.063 8.060 1.00 55.94 101 GLY A C 1
ATOM 822 O O . GLY A 1 101 ? -18.487 8.142 6.836 1.00 55.94 101 GLY A O 1
ATOM 823 N N . PRO A 1 102 ? -19.167 7.262 8.802 1.00 55.22 102 PRO A N 1
ATOM 824 C CA . PRO A 1 102 ? -20.348 6.606 8.247 1.00 55.22 102 PRO A CA 1
ATOM 825 C C . PRO A 1 102 ? -21.376 7.607 7.702 1.00 55.22 102 PRO A C 1
ATOM 827 O O . PRO A 1 102 ? -21.449 8.739 8.237 1.00 55.22 102 PRO A O 1
#